Protein AF-A0A5K1E906-F1 (afdb_monomer_lite)

Foldseek 3Di:
DWFAWDDDPNDTDRHDEDVNDVQHDKDKDAPPDDDDDDDDDPDPDDFDWDWDQDPDDDRIRITTTDRPRPDD

InterPro domains:
  IPR008972 Cupredoxin [G3DSA:2.60.40.420] (2-54)
  IPR008972 Cupredoxin [SSF49503] (4-52)
  IPR011707 Multicopper oxidase-like, N-terminal [PF07732] (4-51)
  IPR045087 Multicopper oxidase [PTHR11709] (7-51)

Radius of gyration: 14.28 Å; chains: 1; bounding box: 34×27×37 Å

Sequence (72 aa):
VAPTPFTRLCETKAILTVNGQFPGPTLYVNKGDTLVINAYNQAPYPVTIHWYQSMTLLLIQTFQFQVYLLLV

pLDDT: mean 76.35, std 16.16, range [34.66, 95.19]

Organism: NCBI:txid210225

Structure (mmCIF, N/CA/C/O backbone):
data_AF-A0A5K1E906-F1
#
_entry.id   AF-A0A5K1E906-F1
#
loop_
_atom_site.group_PDB
_atom_site.id
_atom_site.type_symbol
_atom_site.label_atom_id
_atom_site.label_alt_id
_atom_site.label_comp_id
_atom_site.label_asym_id
_atom_site.label_entity_id
_atom_site.label_seq_id
_atom_site.pdbx_PDB_ins_code
_atom_site.Cartn_x
_atom_site.Cartn_y
_atom_site.Cartn_z
_atom_site.occupancy
_atom_site.B_iso_or_equiv
_atom_site.auth_seq_id
_atom_site.auth_comp_id
_atom_site.auth_asym_id
_atom_site.auth_atom_id
_atom_site.pdbx_PDB_model_num
ATOM 1 N N . VAL A 1 1 ? -5.846 -1.713 -16.158 1.00 58.84 1 VAL A N 1
ATOM 2 C CA . VAL A 1 1 ? -5.139 -0.488 -15.717 1.00 58.84 1 VAL A CA 1
ATOM 3 C C . VAL A 1 1 ? -3.652 -0.727 -15.860 1.00 58.84 1 VAL A C 1
ATOM 5 O O . VAL A 1 1 ? -3.211 -1.833 -15.573 1.00 58.84 1 VAL A O 1
ATOM 8 N N . ALA A 1 2 ? -2.912 0.235 -16.411 1.00 65.38 2 ALA A N 1
ATOM 9 C CA . ALA A 1 2 ? -1.479 0.072 -16.628 1.00 65.38 2 ALA A CA 1
ATOM 10 C C . ALA A 1 2 ? -0.726 0.231 -15.293 1.00 65.38 2 ALA A C 1
ATOM 12 O O . ALA A 1 2 ? -1.092 1.111 -14.510 1.00 65.38 2 ALA A O 1
ATOM 13 N N . PRO A 1 3 ? 0.292 -0.597 -15.009 1.00 75.56 3 PRO A N 1
ATOM 14 C CA . PRO A 1 3 ? 1.140 -0.399 -13.840 1.00 75.56 3 PRO A CA 1
ATOM 15 C C . PRO A 1 3 ? 1.812 0.981 -13.901 1.00 75.56 3 PRO A C 1
ATOM 17 O O . PRO A 1 3 ? 2.208 1.452 -14.968 1.00 75.56 3 PRO A O 1
ATOM 20 N N . THR A 1 4 ? 1.898 1.654 -12.756 1.00 85.00 4 THR A N 1
ATOM 21 C CA . THR A 1 4 ? 2.364 3.045 -12.671 1.00 85.00 4 THR A CA 1
ATOM 22 C C . THR A 1 4 ? 3.894 3.096 -12.650 1.00 85.00 4 THR A C 1
ATOM 24 O O . THR A 1 4 ? 4.493 2.383 -11.838 1.00 85.00 4 THR A O 1
ATOM 27 N N . PRO A 1 5 ? 4.552 3.906 -13.504 1.00 90.19 5 PRO A N 1
ATOM 28 C CA . PRO A 1 5 ? 6.004 4.040 -13.488 1.00 90.19 5 PRO A CA 1
ATOM 29 C C . PRO A 1 5 ? 6.457 4.754 -12.211 1.00 90.19 5 PRO A C 1
ATOM 31 O O . PRO A 1 5 ? 5.947 5.817 -11.866 1.00 90.19 5 PRO A O 1
ATOM 34 N N . PHE A 1 6 ? 7.430 4.172 -11.517 1.00 90.31 6 PHE A N 1
ATOM 35 C CA . PHE A 1 6 ? 8.023 4.732 -10.310 1.00 90.31 6 PHE A CA 1
ATOM 36 C C . PHE A 1 6 ? 9.546 4.708 -10.421 1.00 90.31 6 PHE A C 1
ATOM 38 O O . PHE A 1 6 ? 10.141 3.658 -10.681 1.00 90.31 6 PHE A O 1
ATOM 45 N N . THR A 1 7 ? 10.169 5.873 -10.236 1.00 93.00 7 THR A N 1
ATOM 46 C CA . THR A 1 7 ? 11.622 6.043 -10.322 1.00 93.00 7 THR A CA 1
ATOM 47 C C . THR A 1 7 ? 12.219 6.159 -8.928 1.00 93.00 7 THR A C 1
ATOM 49 O O . THR A 1 7 ? 11.846 7.038 -8.153 1.00 93.00 7 THR A O 1
ATOM 52 N N . ARG A 1 8 ? 13.183 5.297 -8.604 1.00 91.94 8 ARG A N 1
ATOM 53 C CA . ARG A 1 8 ? 13.950 5.375 -7.357 1.00 91.94 8 ARG A CA 1
ATOM 54 C C . ARG A 1 8 ? 15.364 4.870 -7.605 1.00 91.94 8 ARG A C 1
ATOM 56 O O . ARG A 1 8 ? 15.541 3.894 -8.322 1.00 91.94 8 ARG A O 1
ATOM 63 N N . LEU A 1 9 ? 16.362 5.524 -7.007 1.00 93.75 9 LEU A N 1
ATOM 64 C CA . LEU A 1 9 ? 17.781 5.174 -7.191 1.00 93.75 9 LEU A CA 1
ATOM 65 C C . LEU A 1 9 ? 18.190 5.116 -8.679 1.00 93.75 9 LEU A C 1
ATOM 67 O O . LEU A 1 9 ? 18.915 4.220 -9.090 1.00 93.75 9 LEU A O 1
ATOM 71 N N . CYS A 1 10 ? 17.685 6.057 -9.487 1.00 93.44 10 CYS A N 1
ATOM 72 C CA . CYS A 1 10 ? 17.905 6.132 -10.939 1.00 93.44 10 CYS A CA 1
ATOM 73 C C . CYS A 1 10 ? 17.360 4.946 -11.764 1.00 93.44 10 CYS A C 1
ATOM 75 O O . CYS A 1 10 ? 17.584 4.897 -12.970 1.00 93.44 10 CYS A O 1
ATOM 77 N N . GLU A 1 11 ? 16.591 4.035 -11.164 1.00 95.19 11 GLU A N 1
ATOM 78 C CA . GLU A 1 11 ? 15.878 2.970 -11.871 1.00 95.19 11 GLU A CA 1
ATOM 79 C C . GLU A 1 11 ? 14.385 3.287 -11.951 1.00 95.19 11 GLU A C 1
ATOM 81 O O . GLU A 1 11 ? 13.774 3.671 -10.953 1.00 95.19 11 GLU A O 1
ATOM 86 N N . THR A 1 12 ? 13.782 3.091 -13.126 1.00 94.12 12 THR A N 1
ATOM 87 C CA . THR A 1 12 ? 12.330 3.217 -13.315 1.00 94.12 12 THR A CA 1
ATOM 88 C C . THR A 1 12 ? 11.716 1.837 -13.469 1.00 94.12 12 THR A C 1
ATOM 90 O O . THR A 1 12 ? 12.097 1.083 -14.363 1.00 94.12 12 THR A O 1
ATOM 93 N N . LYS A 1 13 ? 10.759 1.504 -12.601 1.00 90.50 13 LYS A N 1
ATOM 94 C CA . LYS A 1 13 ? 10.029 0.231 -12.631 1.00 90.50 13 LYS A CA 1
ATOM 95 C C . LYS A 1 13 ? 8.535 0.499 -12.612 1.00 90.50 13 LYS A C 1
ATOM 97 O O . LYS A 1 13 ? 8.072 1.440 -11.974 1.00 90.50 13 LYS A O 1
ATOM 102 N N . ALA A 1 14 ? 7.780 -0.334 -13.314 1.00 88.81 14 ALA A N 1
ATOM 103 C CA . ALA A 1 14 ? 6.332 -0.301 -13.230 1.00 88.81 14 ALA A CA 1
ATOM 104 C C . ALA A 1 14 ? 5.908 -1.028 -11.946 1.00 88.81 14 ALA A C 1
ATOM 106 O O . ALA A 1 14 ? 6.238 -2.199 -11.761 1.00 88.81 14 ALA A O 1
ATOM 107 N N . ILE A 1 15 ? 5.218 -0.326 -11.050 1.00 88.62 15 ILE A N 1
ATOM 108 C CA . ILE A 1 15 ? 4.762 -0.862 -9.763 1.00 88.62 15 ILE A CA 1
ATOM 109 C C . ILE A 1 15 ? 3.237 -0.931 -9.714 1.00 88.62 15 ILE A C 1
ATOM 111 O O . ILE A 1 15 ? 2.540 -0.174 -10.397 1.00 88.62 15 ILE A O 1
ATOM 115 N N . LEU A 1 16 ? 2.716 -1.839 -8.890 1.00 88.00 16 LEU A N 1
ATOM 116 C CA . LEU A 1 16 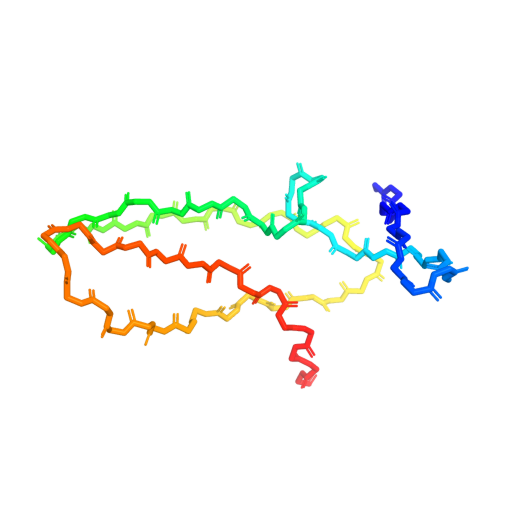? 1.305 -1.821 -8.526 1.00 88.00 16 LEU A CA 1
ATOM 117 C C . LEU A 1 16 ? 1.036 -0.719 -7.508 1.00 88.00 16 LEU A C 1
ATOM 119 O O . LEU A 1 16 ? 1.816 -0.503 -6.581 1.00 88.00 16 LEU A O 1
ATOM 123 N N . THR A 1 17 ? -0.102 -0.060 -7.673 1.00 87.62 17 THR A N 1
ATOM 124 C CA . THR A 1 17 ? -0.553 1.029 -6.811 1.00 87.62 17 THR A CA 1
ATOM 125 C C . THR A 1 17 ? -2.020 0.880 -6.466 1.00 87.62 17 THR A C 1
ATOM 127 O O . THR A 1 17 ? -2.789 0.248 -7.191 1.00 87.62 17 THR A O 1
ATOM 130 N N . VAL A 1 18 ? -2.417 1.476 -5.344 1.00 87.69 18 VAL A N 1
ATOM 131 C CA . VAL A 1 18 ? -3.822 1.557 -4.940 1.00 87.69 18 VAL A CA 1
ATOM 132 C C . VAL A 1 18 ? -4.346 2.898 -5.423 1.00 87.69 18 VAL A C 1
ATOM 134 O O . VAL A 1 18 ? -3.820 3.937 -5.030 1.00 87.69 18 VAL A O 1
ATOM 137 N N . ASN A 1 19 ? -5.349 2.887 -6.300 1.00 87.88 19 ASN A N 1
ATOM 138 C CA . ASN A 1 19 ? -5.916 4.101 -6.901 1.00 87.88 19 ASN A CA 1
ATOM 139 C C . ASN A 1 19 ? -4.854 5.020 -7.546 1.00 87.88 19 ASN A C 1
ATOM 141 O O . ASN A 1 19 ? -4.956 6.242 -7.470 1.00 87.88 19 ASN A O 1
ATOM 145 N N . GLY A 1 20 ? -3.810 4.436 -8.150 1.00 87.00 20 GLY A N 1
ATOM 146 C CA . GLY A 1 20 ? -2.715 5.176 -8.787 1.00 87.00 20 GLY A CA 1
ATOM 147 C C . GLY A 1 20 ? -1.710 5.822 -7.823 1.00 87.00 20 GLY A C 1
ATOM 148 O O . GLY A 1 20 ? -0.838 6.556 -8.279 1.00 87.00 20 GLY A O 1
ATOM 149 N N . GLN A 1 21 ? -1.813 5.570 -6.512 1.00 86.12 21 GLN A N 1
ATOM 150 C CA . GLN A 1 21 ? -0.964 6.184 -5.486 1.00 86.12 21 GLN A CA 1
ATOM 151 C C . GLN A 1 21 ? 0.063 5.201 -4.909 1.00 86.12 21 GLN A C 1
ATOM 153 O O . GLN A 1 21 ? -0.241 4.032 -4.641 1.00 86.12 21 GLN A O 1
ATOM 158 N N . PHE A 1 22 ? 1.283 5.707 -4.705 1.00 83.81 22 PHE A N 1
ATOM 159 C CA . PHE A 1 22 ? 2.360 5.038 -3.980 1.00 83.81 22 PHE A CA 1
ATOM 160 C C . PHE A 1 22 ? 3.053 6.016 -3.008 1.00 83.81 22 PHE A C 1
ATOM 162 O O . PHE A 1 22 ? 3.611 7.011 -3.478 1.00 83.81 22 PHE A O 1
ATOM 169 N N . PRO A 1 23 ? 3.091 5.743 -1.688 1.00 84.94 23 PRO A N 1
ATOM 170 C CA . PRO A 1 23 ? 2.349 4.695 -0.977 1.00 84.94 23 PRO A CA 1
ATOM 171 C C . PRO A 1 23 ? 0.833 4.790 -1.216 1.00 84.94 23 PRO A C 1
ATOM 173 O O . PRO A 1 23 ? 0.343 5.808 -1.700 1.00 84.94 23 PRO A O 1
ATOM 176 N N . GLY A 1 24 ? 0.094 3.718 -0.917 1.00 84.75 24 GLY A N 1
ATOM 177 C CA . GLY A 1 24 ? -1.367 3.737 -1.026 1.00 84.75 24 GLY A CA 1
ATOM 178 C C . GLY A 1 24 ? -2.009 4.807 -0.125 1.00 84.75 24 GLY A C 1
ATOM 179 O O . GLY A 1 24 ? -1.343 5.362 0.753 1.00 84.75 24 GLY A O 1
ATOM 180 N N . PRO A 1 25 ? -3.308 5.100 -0.308 1.00 84.81 25 PRO A N 1
ATOM 181 C CA . PRO A 1 25 ? -3.996 6.106 0.489 1.00 84.81 25 PRO A CA 1
ATOM 182 C C . PRO A 1 25 ? -3.967 5.746 1.979 1.00 84.81 25 PRO A C 1
ATOM 184 O O . PRO A 1 25 ? -4.108 4.585 2.366 1.00 84.81 25 PRO A O 1
ATOM 187 N N . THR A 1 26 ? -3.806 6.765 2.822 1.00 83.75 26 THR A N 1
ATOM 188 C CA . THR A 1 26 ? -3.890 6.613 4.278 1.00 83.75 26 THR A CA 1
ATOM 189 C C . THR A 1 26 ? -5.349 6.556 4.695 1.00 83.75 26 THR A C 1
ATOM 191 O O . THR A 1 26 ? -6.120 7.439 4.319 1.00 83.75 26 THR A O 1
ATOM 194 N N . LEU A 1 27 ? -5.722 5.564 5.503 1.00 82.50 27 LEU A N 1
ATOM 195 C CA . LEU A 1 27 ? -7.042 5.546 6.127 1.00 82.50 27 LEU A CA 1
ATOM 196 C C . LEU A 1 27 ? -6.938 6.022 7.572 1.00 82.50 27 LEU A C 1
ATOM 198 O O . LEU A 1 27 ? -6.088 5.565 8.341 1.00 82.50 27 LEU A O 1
ATOM 202 N N . TYR A 1 28 ? -7.818 6.957 7.911 1.00 82.50 28 TYR A N 1
ATOM 203 C CA . TYR A 1 28 ? -7.968 7.521 9.244 1.00 82.50 28 TYR A CA 1
ATOM 204 C C . TYR A 1 28 ? -9.217 6.917 9.866 1.00 82.50 28 TYR A C 1
ATOM 206 O O . TYR A 1 28 ? -10.311 7.086 9.330 1.00 82.50 28 TYR A O 1
ATOM 214 N N . VAL A 1 29 ? -9.049 6.207 10.977 1.00 80.62 29 VAL A N 1
ATOM 215 C CA . VAL A 1 29 ? -10.158 5.616 11.729 1.00 80.62 29 VAL A CA 1
ATOM 216 C C . VAL A 1 29 ? -9.955 5.860 13.216 1.00 80.62 29 VAL A C 1
ATOM 218 O O . VAL A 1 29 ? -8.828 5.988 13.706 1.00 80.62 29 VAL A O 1
ATOM 221 N N . ASN A 1 30 ? -11.057 5.924 13.949 1.00 82.75 30 ASN A N 1
ATOM 222 C CA . ASN A 1 30 ? -11.043 6.024 15.395 1.00 82.75 30 ASN A CA 1
ATOM 223 C C . ASN A 1 30 ? -11.277 4.655 16.025 1.00 82.75 30 ASN A C 1
ATOM 225 O O . ASN A 1 30 ? -11.806 3.719 15.420 1.00 82.75 30 ASN A O 1
ATOM 229 N N . LYS A 1 31 ? -10.883 4.537 17.293 1.00 80.19 31 LYS A N 1
ATOM 230 C CA . LYS A 1 31 ? -11.154 3.330 18.068 1.00 80.19 31 LYS A CA 1
ATOM 231 C C . LYS A 1 31 ? -12.668 3.116 18.169 1.00 80.19 31 LYS A C 1
ATOM 233 O O . LYS A 1 31 ? -13.365 3.953 18.732 1.00 80.19 31 LYS A O 1
ATOM 238 N N . GLY A 1 32 ? -13.132 1.957 17.706 1.00 84.81 32 GLY A N 1
ATOM 239 C CA . GLY A 1 32 ? -14.549 1.582 17.704 1.00 84.81 32 GLY A CA 1
ATOM 240 C C . GLY A 1 32 ? -15.231 1.728 16.342 1.00 84.81 32 GLY A C 1
ATOM 241 O O . GLY A 1 32 ? -16.343 1.230 16.187 1.00 84.81 32 GLY A O 1
ATOM 242 N N . ASP A 1 33 ? -14.565 2.333 15.355 1.00 86.38 33 ASP A N 1
ATOM 243 C CA . ASP A 1 33 ? -15.093 2.425 13.995 1.00 86.38 33 ASP A CA 1
ATOM 244 C C . ASP A 1 33 ? -15.075 1.056 13.297 1.00 86.38 33 ASP A C 1
ATOM 246 O O . ASP A 1 33 ? -14.182 0.231 13.504 1.00 86.38 33 ASP A O 1
ATOM 250 N N . THR A 1 34 ? -16.057 0.831 12.422 1.00 86.75 34 THR A N 1
ATOM 251 C CA . THR A 1 34 ? -16.063 -0.294 11.478 1.00 86.75 34 THR A CA 1
ATOM 252 C C . THR A 1 34 ? -15.801 0.235 10.080 1.00 86.75 34 THR A C 1
ATOM 254 O O . THR A 1 34 ? -16.529 1.093 9.585 1.00 86.75 34 THR A O 1
ATOM 257 N 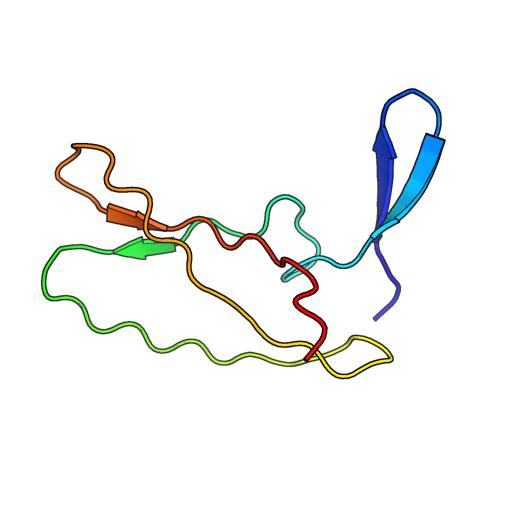N . LEU A 1 35 ? -14.768 -0.295 9.432 1.00 84.56 35 LEU A N 1
ATOM 258 C CA . LEU A 1 35 ? -14.363 0.115 8.098 1.00 84.56 35 LEU A CA 1
ATOM 259 C C . LEU A 1 35 ? -14.757 -0.949 7.070 1.00 84.56 35 LEU A C 1
ATOM 261 O O . LEU A 1 35 ? -14.411 -2.119 7.219 1.00 84.56 35 LEU A O 1
ATOM 265 N N . VAL A 1 36 ? -15.441 -0.531 6.004 1.00 89.88 36 VAL A N 1
ATOM 266 C CA . VAL A 1 36 ? -15.775 -1.387 4.858 1.00 89.88 36 VAL A CA 1
ATOM 267 C C . VAL A 1 36 ? -14.933 -0.947 3.666 1.00 89.88 36 VAL A C 1
ATOM 269 O O . VAL A 1 36 ? -15.048 0.188 3.207 1.00 89.88 36 VAL A O 1
ATOM 272 N N . ILE A 1 37 ? -14.081 -1.842 3.164 1.00 86.88 37 ILE A N 1
ATOM 273 C CA . ILE A 1 37 ? -13.208 -1.583 2.013 1.00 86.88 37 ILE A CA 1
ATOM 274 C C . ILE A 1 37 ? -13.659 -2.461 0.851 1.00 86.88 37 ILE A C 1
ATOM 276 O O . ILE A 1 37 ? -13.543 -3.683 0.903 1.00 86.88 37 ILE A O 1
ATOM 280 N N . ASN A 1 38 ? -14.112 -1.824 -0.226 1.00 91.12 38 ASN A N 1
ATOM 281 C CA . ASN A 1 38 ? -14.395 -2.505 -1.483 1.00 91.12 38 ASN A CA 1
ATOM 282 C C . ASN A 1 38 ? -13.133 -2.490 -2.346 1.00 91.12 38 ASN A C 1
ATOM 284 O O . ASN A 1 38 ? -12.746 -1.448 -2.876 1.00 91.12 38 ASN A O 1
ATOM 288 N N . ALA A 1 39 ? -12.480 -3.642 -2.466 1.00 88.38 39 ALA A N 1
ATOM 289 C CA . ALA A 1 39 ? -11.277 -3.790 -3.272 1.00 88.38 39 ALA A CA 1
ATOM 290 C C . ALA A 1 39 ? -11.630 -4.278 -4.683 1.00 88.38 39 ALA A C 1
ATOM 292 O O . ALA A 1 39 ? -12.229 -5.338 -4.852 1.00 88.38 39 ALA A O 1
ATOM 293 N N . TYR A 1 40 ? -11.206 -3.524 -5.698 1.00 91.69 40 TYR A N 1
ATOM 294 C CA . TYR A 1 40 ? -11.337 -3.911 -7.101 1.00 91.69 40 TYR A CA 1
ATOM 295 C C . TYR A 1 40 ? -9.951 -4.202 -7.663 1.00 91.69 40 TYR A C 1
ATOM 297 O O . TYR A 1 40 ? -9.169 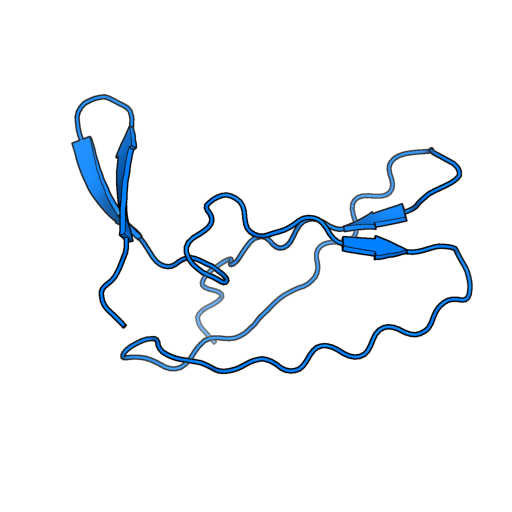-3.287 -7.921 1.00 91.69 40 TYR A O 1
ATOM 305 N N . ASN A 1 41 ? -9.631 -5.484 -7.837 1.00 89.19 41 ASN A N 1
ATOM 306 C CA . ASN A 1 41 ? -8.346 -5.872 -8.398 1.00 89.19 41 ASN A CA 1
ATOM 307 C C . ASN A 1 41 ? -8.321 -5.605 -9.910 1.00 89.19 41 ASN A C 1
ATOM 309 O O . ASN A 1 41 ? -9.029 -6.254 -10.676 1.00 89.19 41 ASN A O 1
ATOM 313 N N . GLN A 1 42 ? -7.489 -4.655 -10.330 1.00 89.56 42 GLN A N 1
ATOM 314 C CA . GLN A 1 42 ? -7.245 -4.330 -11.739 1.00 89.56 42 GLN A CA 1
ATOM 315 C C . GLN A 1 42 ? -5.857 -4.786 -12.218 1.00 89.56 42 GLN A C 1
ATOM 317 O O . GLN A 1 42 ? -5.442 -4.424 -13.325 1.00 89.56 42 GLN A O 1
ATOM 322 N N . ALA A 1 43 ? -5.129 -5.533 -11.381 1.00 85.81 43 ALA A N 1
ATOM 323 C CA . ALA A 1 43 ? -3.838 -6.117 -11.708 1.00 85.81 43 ALA A CA 1
ATOM 324 C C . ALA A 1 43 ? -4.006 -7.357 -12.608 1.00 85.81 43 ALA A C 1
ATOM 326 O O . ALA A 1 43 ? -5.053 -8.007 -12.580 1.00 85.81 43 ALA A O 1
ATOM 327 N N . PRO A 1 44 ? -2.972 -7.725 -13.386 1.00 86.75 44 PRO A N 1
ATOM 328 C CA . PRO A 1 44 ? -3.021 -8.904 -14.250 1.00 86.75 44 PRO A CA 1
ATOM 329 C C . PRO A 1 44 ? -2.887 -10.235 -13.489 1.00 86.75 44 PRO A C 1
ATOM 331 O O . PRO A 1 44 ? -2.881 -11.292 -14.112 1.00 86.75 44 PRO A O 1
ATOM 334 N N . TYR A 1 45 ? -2.761 -10.202 -12.161 1.00 86.19 45 TYR A N 1
ATOM 335 C CA . TYR A 1 45 ? -2.620 -11.377 -11.305 1.00 86.19 45 TYR A CA 1
ATOM 336 C C . TYR A 1 45 ? -3.452 -11.238 -10.020 1.00 86.19 45 TYR A C 1
ATOM 338 O O . TYR A 1 45 ? -3.834 -10.120 -9.650 1.00 86.19 45 TYR A O 1
ATOM 346 N N . PRO A 1 46 ? -3.755 -12.354 -9.332 1.00 88.31 46 PRO A N 1
ATOM 347 C CA . PRO A 1 46 ? -4.409 -12.325 -8.029 1.00 88.31 46 PRO A CA 1
ATOM 348 C C . PRO A 1 46 ? -3.589 -11.530 -7.008 1.00 88.31 46 PRO A C 1
ATOM 350 O O . PRO A 1 46 ? -2.371 -11.679 -6.928 1.00 88.31 46 PRO A O 1
ATOM 353 N N . VAL A 1 47 ? -4.262 -10.684 -6.228 1.00 84.50 47 VAL A N 1
ATOM 354 C CA . VAL A 1 47 ? -3.646 -9.846 -5.192 1.00 84.50 47 VAL A CA 1
ATOM 355 C C . VAL A 1 47 ? -4.470 -9.954 -3.917 1.00 84.50 47 VAL A C 1
ATOM 357 O O . VAL A 1 47 ? -5.701 -9.940 -3.962 1.00 84.50 47 VAL A O 1
ATOM 360 N N . THR A 1 48 ? -3.782 -10.024 -2.782 1.00 84.00 48 THR A N 1
ATOM 361 C CA . THR A 1 48 ? -4.367 -9.906 -1.447 1.00 84.00 48 THR A CA 1
ATOM 362 C C . THR A 1 48 ? -3.956 -8.569 -0.828 1.00 84.00 48 THR A C 1
ATOM 364 O O . THR A 1 48 ? -2.915 -8.002 -1.159 1.00 84.00 48 THR A O 1
ATOM 367 N N . ILE A 1 49 ? -4.800 -8.025 0.048 1.00 82.75 49 ILE A N 1
ATOM 368 C CA . ILE A 1 49 ? -4.487 -6.827 0.834 1.00 82.75 49 ILE A CA 1
ATOM 369 C C . ILE A 1 49 ? -4.260 -7.285 2.269 1.00 82.75 49 ILE A C 1
ATOM 371 O O . ILE A 1 49 ? -5.112 -7.963 2.842 1.00 82.75 49 ILE A O 1
ATOM 375 N N . HIS A 1 50 ? -3.122 -6.903 2.846 1.00 79.00 50 HIS A N 1
ATOM 376 C CA . HIS A 1 50 ? -2.812 -7.160 4.244 1.00 79.00 50 HIS A CA 1
ATOM 377 C C . HIS A 1 50 ? -2.738 -5.844 5.025 1.00 79.00 50 HIS A C 1
ATOM 379 O O . HIS A 1 50 ? -2.145 -4.861 4.583 1.00 79.00 50 HIS A O 1
ATOM 385 N N . TRP A 1 51 ? -3.351 -5.834 6.201 1.00 75.94 51 TRP A N 1
ATOM 386 C CA . TRP A 1 51 ? -3.292 -4.749 7.172 1.00 75.94 51 TRP A CA 1
ATOM 387 C C . TRP A 1 51 ? -2.189 -5.041 8.181 1.00 75.94 51 TRP A C 1
ATOM 389 O O . TRP A 1 51 ? -2.286 -5.988 8.962 1.00 75.94 51 TRP A O 1
ATOM 399 N N . TYR A 1 52 ? -1.166 -4.189 8.195 1.00 70.69 52 TYR A N 1
ATOM 400 C CA . TYR A 1 52 ? -0.201 -4.152 9.283 1.00 70.69 52 TYR A CA 1
ATOM 401 C C . TYR A 1 52 ? -0.628 -3.089 10.294 1.00 70.69 52 TYR A C 1
ATOM 403 O O . TYR A 1 52 ? -0.747 -1.907 9.962 1.00 70.69 52 TYR A O 1
ATOM 411 N N . GLN A 1 53 ? -0.865 -3.500 11.536 1.00 62.47 53 GLN A N 1
ATOM 412 C CA . GLN A 1 53 ? -1.206 -2.575 12.607 1.00 62.47 53 GLN A CA 1
ATOM 413 C C . GLN A 1 53 ? 0.077 -2.013 13.226 1.00 62.47 53 GLN A C 1
ATOM 415 O O . GLN A 1 53 ? 0.704 -2.642 14.075 1.00 62.47 53 GLN A O 1
ATOM 420 N N . SER A 1 54 ? 0.462 -0.805 12.811 1.00 58.00 54 SER A N 1
ATOM 421 C CA . SER A 1 54 ? 1.486 -0.029 13.514 1.00 58.00 54 SER A CA 1
ATOM 422 C C . SER A 1 54 ? 0.831 0.689 14.688 1.00 58.00 54 SER A C 1
ATOM 424 O O . SER A 1 54 ? 0.085 1.649 14.501 1.00 58.00 54 SER A O 1
ATOM 426 N N . MET A 1 55 ? 1.081 0.223 15.911 1.00 53.56 55 MET A N 1
ATOM 427 C CA . MET A 1 55 ? 0.575 0.877 17.116 1.00 53.56 55 MET A CA 1
ATOM 428 C C . MET A 1 55 ? 1.424 2.116 17.429 1.00 53.56 55 MET A C 1
ATOM 430 O O . MET A 1 55 ? 2.311 2.080 18.276 1.00 53.56 55 MET A O 1
ATOM 434 N N . THR A 1 56 ? 1.182 3.219 16.721 1.00 53.34 56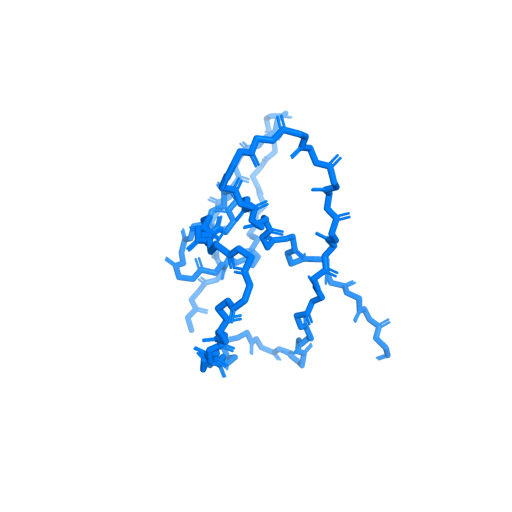 THR A N 1
ATOM 435 C CA . THR A 1 56 ? 1.766 4.524 17.055 1.00 53.34 56 THR A CA 1
ATOM 436 C C . THR A 1 56 ? 0.757 5.328 17.878 1.00 53.34 56 THR A C 1
ATOM 438 O O . THR A 1 56 ? -0.396 5.486 17.487 1.00 53.34 56 THR A O 1
ATOM 441 N N . LEU A 1 57 ? 1.186 5.786 19.057 1.00 51.00 57 LEU A N 1
ATOM 442 C CA . LEU A 1 57 ? 0.381 6.494 20.057 1.00 51.00 57 LEU A CA 1
ATOM 443 C C . LEU A 1 57 ? -0.064 7.873 19.536 1.00 51.00 57 LEU A C 1
ATOM 445 O O . LEU A 1 57 ? 0.664 8.845 19.681 1.00 51.00 57 LEU A O 1
ATOM 449 N N . LEU A 1 58 ? -1.255 7.963 18.947 1.00 52.25 58 LEU A N 1
ATOM 450 C CA . LEU A 1 58 ? -2.021 9.195 18.725 1.00 52.25 58 LEU A CA 1
ATOM 451 C C . LEU A 1 58 ? -3.514 8.823 18.746 1.00 52.25 58 LEU A C 1
ATOM 453 O O . LEU A 1 58 ? -3.888 7.711 18.385 1.00 52.25 58 LEU A O 1
ATOM 457 N N . LEU A 1 59 ? -4.371 9.744 19.194 1.00 56.25 59 LEU A N 1
ATOM 458 C CA . LEU A 1 59 ? -5.827 9.562 19.372 1.00 56.25 59 LEU A CA 1
ATOM 459 C C . LEU A 1 59 ? -6.595 9.194 18.080 1.00 56.25 59 LEU A C 1
ATOM 461 O O . LEU A 1 59 ? -7.790 8.926 18.138 1.00 56.25 59 LEU A O 1
ATOM 465 N N . ILE A 1 60 ? -5.902 9.144 16.939 1.00 55.78 60 ILE A N 1
ATOM 466 C CA . ILE A 1 60 ? -6.390 8.745 15.620 1.00 55.78 60 ILE A CA 1
ATOM 467 C C . ILE A 1 60 ? -5.507 7.581 15.160 1.00 55.78 60 ILE A C 1
ATOM 469 O O . ILE A 1 60 ? -4.292 7.746 15.034 1.00 55.78 60 ILE A O 1
ATOM 473 N N . GLN A 1 61 ? -6.096 6.409 14.910 1.00 59.38 61 GLN A N 1
ATOM 474 C CA . GLN A 1 61 ? -5.344 5.288 14.352 1.00 59.38 61 GLN A CA 1
ATOM 475 C C . GLN A 1 61 ? -5.206 5.505 12.845 1.00 59.38 61 GLN A C 1
ATOM 477 O O . GLN A 1 61 ? -6.179 5.449 12.092 1.00 59.38 61 GLN A O 1
ATOM 482 N N . THR A 1 62 ? -3.986 5.795 12.398 1.00 57.09 62 THR A N 1
ATOM 483 C CA . THR A 1 62 ? -3.651 5.841 10.976 1.00 57.09 62 THR A CA 1
ATOM 484 C C . THR A 1 62 ? -3.197 4.461 10.525 1.00 57.09 62 THR A C 1
ATOM 486 O O . THR A 1 62 ? -2.226 3.910 11.041 1.00 57.09 62 THR A O 1
ATOM 489 N N . PHE A 1 63 ? -3.888 3.894 9.538 1.00 59.19 63 PHE A N 1
ATOM 490 C CA . PHE A 1 63 ? -3.471 2.645 8.907 1.00 59.19 63 PHE A CA 1
ATOM 491 C C . PHE A 1 63 ? -2.880 2.950 7.533 1.00 59.19 63 PHE A C 1
ATOM 493 O O . PHE A 1 63 ? -3.498 3.620 6.701 1.00 59.19 63 PHE A O 1
ATOM 500 N N . GLN A 1 64 ? -1.659 2.466 7.308 1.00 56.41 64 GLN A N 1
ATOM 501 C CA . GLN A 1 64 ? -1.013 2.494 6.000 1.00 56.41 64 GLN A CA 1
ATOM 502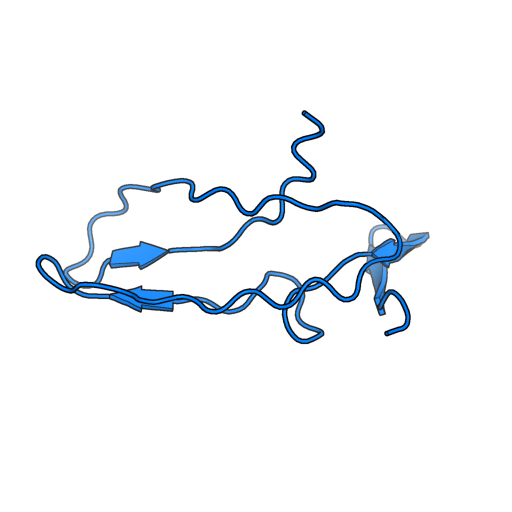 C C . GLN A 1 64 ? -1.245 1.155 5.307 1.00 56.41 64 GLN A C 1
ATOM 504 O O . GLN A 1 64 ? -0.915 0.100 5.851 1.00 56.41 64 GLN A O 1
ATOM 509 N N . PHE A 1 65 ? -1.763 1.201 4.083 1.00 58.25 65 PHE A N 1
ATOM 510 C CA . PHE A 1 65 ? -1.833 0.034 3.213 1.00 58.25 65 PHE A CA 1
ATOM 511 C C . PHE A 1 65 ? -0.472 -0.135 2.565 1.00 58.25 65 PHE A C 1
ATOM 513 O O . PHE A 1 65 ? -0.140 0.554 1.600 1.00 58.25 65 PHE A O 1
ATOM 520 N N . GLN A 1 66 ? 0.330 -1.056 3.086 1.00 54.97 66 GLN A N 1
ATOM 521 C CA . GLN A 1 66 ? 1.401 -1.599 2.271 1.00 54.97 66 GLN A CA 1
ATOM 522 C C . GLN A 1 66 ? 0.790 -2.745 1.480 1.00 54.97 66 GLN A C 1
ATOM 524 O O . GLN A 1 66 ? 0.427 -3.775 2.045 1.00 54.97 66 GLN A O 1
ATOM 529 N N . VAL A 1 67 ? 0.650 -2.549 0.165 1.00 53.62 67 VAL A N 1
ATOM 530 C CA . VAL A 1 67 ? 0.473 -3.663 -0.771 1.00 53.62 67 VAL A CA 1
ATOM 531 C C . VAL A 1 67 ? 1.789 -4.432 -0.751 1.00 53.62 67 VAL A C 1
ATOM 533 O O . VAL A 1 67 ? 2.629 -4.297 -1.636 1.00 53.62 67 VAL A O 1
ATOM 536 N N 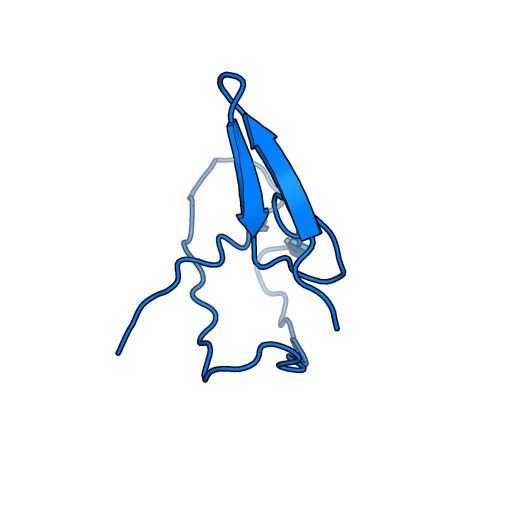. TYR A 1 68 ? 2.025 -5.187 0.318 1.00 51.75 68 TYR A N 1
ATOM 537 C CA . TYR A 1 68 ? 2.941 -6.297 0.223 1.00 51.75 68 TYR A CA 1
ATOM 538 C C . TYR A 1 68 ? 2.261 -7.278 -0.709 1.00 51.75 68 TYR A C 1
ATOM 540 O O . TYR A 1 68 ? 1.153 -7.740 -0.445 1.00 51.75 68 TYR A O 1
ATOM 548 N N . LEU A 1 69 ? 2.926 -7.543 -1.827 1.00 46.66 69 LEU A N 1
ATOM 549 C CA . LEU A 1 69 ? 2.680 -8.709 -2.650 1.00 46.66 69 LEU A CA 1
ATOM 550 C C . LEU A 1 69 ? 2.958 -9.939 -1.769 1.00 46.66 69 LEU A C 1
ATOM 552 O O . LEU A 1 69 ? 4.037 -10.523 -1.835 1.00 46.66 69 LEU A O 1
ATOM 556 N N . LEU A 1 70 ? 2.035 -10.284 -0.871 1.00 41.47 70 LEU A N 1
ATOM 557 C CA . LEU A 1 70 ? 2.080 -11.554 -0.174 1.00 41.47 70 LEU A CA 1
ATOM 558 C C . LEU A 1 70 ? 1.519 -12.566 -1.169 1.00 41.47 70 LEU A C 1
ATOM 560 O O . LEU A 1 70 ? 0.308 -12.760 -1.277 1.00 41.47 70 LEU A O 1
ATOM 564 N N . LEU A 1 71 ? 2.432 -13.114 -1.975 1.00 34.66 71 LEU A N 1
ATOM 565 C CA . LEU A 1 71 ? 2.230 -14.386 -2.652 1.00 34.66 71 LEU A CA 1
ATOM 566 C C . LEU A 1 71 ? 1.763 -15.371 -1.579 1.00 34.66 71 LEU A C 1
ATOM 568 O O . LEU A 1 71 ? 2.523 -15.684 -0.661 1.00 34.66 71 LEU A O 1
ATOM 572 N N . VAL A 1 72 ? 0.506 -15.790 -1.667 1.00 38.06 72 VAL A N 1
ATOM 573 C CA . VAL A 1 72 ? 0.102 -17.089 -1.134 1.00 38.06 72 VAL A CA 1
ATOM 574 C C . VAL A 1 72 ? 0.158 -18.057 -2.299 1.00 38.06 72 VAL A C 1
ATOM 576 O O . VAL A 1 72 ? -0.343 -17.667 -3.380 1.00 38.06 72 VAL A O 1
#

Secondary structure (DSSP, 8-state):
-PPEEEEETTEEEEE--BTTBSSPPEEEE-TT----------SSS------------SSSEEEE--------